Protein AF-I4YKG7-F1 (afdb_monomer_lite)

Foldseek 3Di:
DDDDDFDPPDALVRLQVVLVVDPDLLLSLLSQLSSCVNVPDDLCVSQVVSVHDSVSNVVSSVCCRPPNSD

Organism: NCBI:txid864069

Radius of gyration: 10.6 Å; chains: 1; bounding box: 24×30×23 Å

Structure (mmCIF, N/CA/C/O backbone):
data_AF-I4YKG7-F1
#
_entry.id   AF-I4YKG7-F1
#
loop_
_atom_site.group_PDB
_atom_site.id
_atom_site.type_symbol
_atom_site.label_atom_id
_atom_site.label_alt_id
_atom_site.label_comp_id
_atom_site.label_asym_id
_atom_site.label_entity_id
_atom_site.label_seq_id
_atom_site.pdbx_PDB_ins_code
_atom_site.Cartn_x
_atom_site.Cartn_y
_atom_site.Cartn_z
_atom_site.occupancy
_atom_site.B_iso_or_equiv
_atom_site.auth_seq_id
_atom_site.auth_comp_id
_atom_site.auth_asym_id
_atom_site.auth_atom_id
_atom_site.pdbx_PDB_model_num
ATOM 1 N N . MET A 1 1 ? -4.340 18.702 -4.398 1.00 52.16 1 MET A N 1
ATOM 2 C CA . MET A 1 1 ? -3.860 17.429 -4.986 1.00 52.16 1 MET A CA 1
ATOM 3 C C . MET A 1 1 ? -5.059 16.568 -5.336 1.00 52.16 1 MET A C 1
ATOM 5 O O . MET A 1 1 ? -5.891 16.352 -4.464 1.00 52.16 1 MET A O 1
ATOM 9 N N . ALA A 1 2 ? -5.168 16.110 -6.583 1.00 59.19 2 ALA A N 1
ATOM 10 C CA . ALA A 1 2 ? -6.251 15.225 -7.001 1.00 59.19 2 ALA A CA 1
ATOM 11 C C . ALA A 1 2 ? -6.086 13.816 -6.403 1.00 59.19 2 ALA A C 1
ATOM 13 O O . ALA A 1 2 ? -4.973 13.331 -6.160 1.00 59.19 2 ALA A O 1
ATOM 14 N N . ALA A 1 3 ? -7.203 13.136 -6.163 1.00 66.62 3 ALA A N 1
ATOM 15 C CA . ALA A 1 3 ? -7.183 11.746 -5.749 1.00 66.62 3 ALA A CA 1
ATOM 16 C C . ALA A 1 3 ? -6.800 10.843 -6.944 1.00 66.62 3 ALA A C 1
ATOM 18 O O . ALA A 1 3 ? -7.650 10.458 -7.731 1.00 66.62 3 ALA A O 1
ATOM 19 N N . LEU A 1 4 ? -5.514 10.478 -7.065 1.00 81.38 4 LEU A N 1
ATOM 20 C CA . LEU A 1 4 ? -5.059 9.325 -7.866 1.00 81.38 4 LEU A CA 1
ATOM 21 C C . LEU A 1 4 ? -5.920 8.069 -7.651 1.00 81.38 4 LEU A C 1
ATOM 23 O O . LEU A 1 4 ? -5.992 7.535 -6.541 1.00 81.38 4 LEU A O 1
ATOM 27 N N . ARG A 1 5 ? -6.540 7.555 -8.708 1.00 88.94 5 ARG A N 1
ATOM 28 C CA . ARG A 1 5 ? -7.146 6.227 -8.624 1.00 88.94 5 ARG A CA 1
ATOM 29 C C . ARG A 1 5 ? -6.052 5.172 -8.534 1.00 88.94 5 ARG A C 1
ATOM 31 O O . ARG A 1 5 ? -5.050 5.279 -9.231 1.00 88.94 5 ARG A O 1
ATOM 38 N N . ILE A 1 6 ? -6.257 4.172 -7.689 1.00 91.00 6 ILE A N 1
ATOM 39 C CA . ILE A 1 6 ? -5.422 2.971 -7.645 1.00 91.00 6 ILE A CA 1
ATOM 40 C C . ILE A 1 6 ? -5.951 2.023 -8.729 1.00 91.00 6 ILE A C 1
ATOM 42 O O . ILE A 1 6 ? -7.171 1.876 -8.859 1.00 91.00 6 ILE A O 1
ATOM 46 N N . ARG A 1 7 ? -5.065 1.418 -9.530 1.00 92.25 7 ARG A N 1
ATOM 47 C CA . ARG A 1 7 ? -5.456 0.355 -10.472 1.00 92.25 7 ARG A CA 1
ATOM 48 C C . ARG A 1 7 ? -6.103 -0.808 -9.710 1.00 92.25 7 ARG A C 1
ATOM 50 O O . ARG A 1 7 ? -5.673 -1.135 -8.609 1.00 92.25 7 ARG A O 1
ATOM 57 N N . GLN A 1 8 ? -7.133 -1.419 -10.288 1.00 90.12 8 GLN A N 1
ATOM 58 C CA . GLN A 1 8 ? -7.952 -2.438 -9.611 1.00 90.12 8 GLN A CA 1
ATOM 59 C C . GLN A 1 8 ? -7.704 -3.857 -10.129 1.00 90.12 8 GLN A C 1
ATOM 61 O O . GLN A 1 8 ? -8.445 -4.776 -9.804 1.00 90.12 8 GLN A O 1
ATOM 66 N N . ASP A 1 9 ? -6.636 -4.047 -10.902 1.00 92.12 9 ASP A N 1
ATOM 67 C CA . ASP A 1 9 ? -6.272 -5.352 -11.467 1.00 92.12 9 ASP A CA 1
ATOM 68 C C . ASP A 1 9 ? -5.770 -6.340 -10.393 1.00 92.12 9 ASP A C 1
ATOM 70 O O . ASP A 1 9 ? -5.539 -7.510 -10.684 1.00 92.12 9 ASP A O 1
ATOM 74 N N . TYR A 1 10 ? -5.601 -5.869 -9.152 1.00 93.62 10 TYR A N 1
ATOM 75 C CA . TYR A 1 10 ? -5.181 -6.647 -7.990 1.00 93.62 10 TYR A CA 1
ATOM 76 C C . TYR A 1 10 ? -6.162 -6.439 -6.842 1.00 93.62 10 TYR A C 1
ATOM 78 O O . TYR A 1 10 ? -6.511 -5.301 -6.511 1.00 93.62 10 TYR A O 1
ATOM 86 N N . SER A 1 11 ? -6.563 -7.532 -6.192 1.00 95.25 11 SER A N 1
ATOM 87 C CA . SER A 1 11 ? -7.372 -7.445 -4.981 1.00 95.25 11 SER A CA 1
ATOM 88 C C . SER A 1 11 ? -6.508 -7.059 -3.767 1.00 95.25 11 SER A C 1
ATOM 90 O O . SER A 1 11 ? -5.315 -7.382 -3.727 1.00 95.25 11 SER A O 1
ATOM 92 N N . PRO A 1 12 ? -7.082 -6.431 -2.722 1.00 96.50 12 PRO A N 1
ATOM 93 C CA . PRO A 1 12 ? -6.372 -6.184 -1.463 1.00 96.50 12 PRO A CA 1
ATOM 94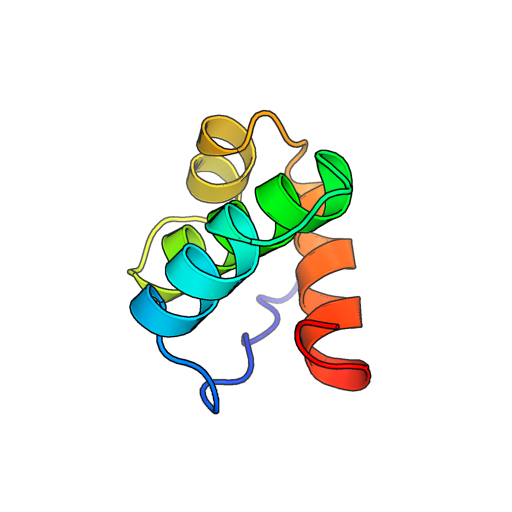 C C . PRO A 1 12 ? -5.748 -7.454 -0.865 1.00 96.50 12 PRO A C 1
ATOM 96 O O . PRO A 1 12 ? -4.639 -7.421 -0.331 1.00 96.50 12 PRO A O 1
ATOM 99 N N . SER A 1 13 ? -6.436 -8.592 -0.984 1.00 96.81 13 SER A N 1
ATOM 100 C CA . SER A 1 13 ? -5.944 -9.908 -0.565 1.00 96.81 13 SER A CA 1
ATOM 101 C C . SER A 1 13 ? -4.692 -10.351 -1.323 1.00 96.81 13 SER A C 1
ATOM 103 O O . SER A 1 13 ? -3.754 -10.840 -0.689 1.00 96.81 13 SER A O 1
ATOM 105 N N . ASP A 1 14 ? -4.627 -10.131 -2.640 1.00 96.12 14 ASP A N 1
ATOM 106 C CA . ASP A 1 14 ? -3.446 -10.478 -3.445 1.00 96.12 14 ASP A CA 1
ATOM 107 C C . ASP A 1 14 ? -2.238 -9.642 -3.023 1.00 96.12 14 ASP A C 1
ATOM 109 O O . ASP A 1 14 ? -1.132 -10.162 -2.865 1.00 96.12 14 ASP A O 1
ATOM 113 N N . LEU A 1 15 ? -2.457 -8.347 -2.779 1.00 96.69 15 LEU A N 1
ATOM 114 C CA . LEU A 1 15 ? -1.412 -7.436 -2.316 1.00 96.69 15 LEU A CA 1
ATOM 115 C C . LEU A 1 15 ? -0.877 -7.839 -0.941 1.00 96.69 15 LEU A C 1
ATOM 117 O O . LEU A 1 15 ? 0.334 -7.822 -0.737 1.00 96.69 15 LEU A O 1
ATOM 121 N N . ARG A 1 16 ? -1.744 -8.271 -0.018 1.00 96.88 16 ARG A N 1
ATOM 122 C CA . ARG A 1 16 ? -1.312 -8.798 1.288 1.00 96.88 16 ARG A CA 1
ATOM 123 C C . ARG A 1 16 ? -0.518 -10.089 1.162 1.00 96.88 16 ARG A C 1
ATOM 125 O O . ARG A 1 16 ? 0.496 -10.242 1.837 1.00 96.88 16 ARG A O 1
ATOM 132 N N . GLN A 1 17 ? -0.945 -11.005 0.292 1.00 97.25 17 GLN A N 1
ATOM 133 C CA . GLN A 1 17 ? -0.208 -12.246 0.057 1.00 97.25 17 GLN A CA 1
ATOM 134 C C . GLN A 1 17 ? 1.184 -11.971 -0.528 1.00 97.25 17 GLN A C 1
ATOM 136 O O . GLN A 1 17 ? 2.157 -12.596 -0.104 1.00 97.25 17 GLN A O 1
ATOM 141 N N . ARG A 1 18 ? 1.294 -11.025 -1.468 1.00 96.19 18 ARG A N 1
ATOM 142 C CA . ARG A 1 18 ? 2.583 -10.574 -2.013 1.00 96.19 18 ARG A CA 1
ATOM 143 C C . ARG A 1 18 ? 3.441 -9.913 -0.940 1.00 96.19 18 ARG A C 1
ATOM 145 O O . ARG A 1 18 ? 4.581 -10.321 -0.758 1.00 96.19 18 ARG A O 1
ATOM 152 N N . ALA A 1 19 ? 2.873 -8.992 -0.161 1.00 96.31 19 ALA A N 1
ATOM 153 C CA . ALA A 1 19 ? 3.566 -8.323 0.938 1.00 96.31 19 ALA A CA 1
ATOM 154 C C . ALA A 1 19 ? 4.149 -9.311 1.962 1.00 96.31 19 ALA A C 1
ATOM 156 O O . ALA A 1 19 ? 5.246 -9.091 2.466 1.00 96.31 19 ALA A O 1
ATOM 157 N N . ALA A 1 20 ? 3.445 -10.412 2.244 1.00 96.50 20 ALA A N 1
ATOM 158 C CA . ALA A 1 20 ? 3.910 -11.459 3.154 1.00 96.50 20 ALA A CA 1
ATOM 159 C C . ALA A 1 20 ? 5.075 -12.300 2.598 1.00 96.50 20 ALA A C 1
ATOM 161 O O . ALA A 1 20 ? 5.783 -12.948 3.366 1.00 96.50 20 ALA A O 1
ATOM 162 N N . ARG A 1 21 ? 5.260 -12.328 1.272 1.00 96.06 21 ARG A N 1
ATOM 163 C CA . ARG A 1 21 ? 6.349 -13.051 0.590 1.00 96.06 21 ARG A CA 1
ATOM 164 C C . ARG A 1 21 ? 7.528 -12.149 0.229 1.00 96.06 21 ARG A C 1
ATOM 166 O O . ARG A 1 21 ? 8.598 -12.657 -0.099 1.00 96.06 21 ARG A O 1
ATOM 173 N N . GLU A 1 22 ? 7.317 -10.840 0.274 1.00 95.62 22 GLU A N 1
ATOM 174 C CA . GLU A 1 22 ? 8.314 -9.834 -0.048 1.00 95.62 22 GLU A CA 1
ATOM 175 C C . GLU A 1 22 ? 9.427 -9.801 1.009 1.00 95.62 22 GLU A C 1
ATOM 177 O O . GLU A 1 22 ? 9.173 -9.851 2.214 1.00 95.62 22 GLU A O 1
ATOM 182 N N . ARG A 1 23 ? 10.679 -9.721 0.551 1.00 94.88 23 ARG A N 1
ATOM 183 C CA . ARG A 1 23 ? 11.864 -9.657 1.416 1.00 94.88 23 ARG A CA 1
ATOM 184 C C . ARG A 1 23 ? 12.209 -8.224 1.796 1.00 94.88 23 ARG A C 1
ATOM 186 O O . ARG A 1 23 ? 12.755 -8.006 2.875 1.00 94.88 23 ARG A O 1
ATOM 193 N N . ASP A 1 24 ? 11.914 -7.257 0.927 1.00 95.12 24 ASP A N 1
ATOM 194 C CA . ASP A 1 24 ? 12.096 -5.844 1.243 1.00 95.12 24 ASP A CA 1
ATOM 195 C C . ASP A 1 24 ? 10.925 -5.327 2.089 1.00 95.12 24 ASP A C 1
ATOM 197 O O . ASP A 1 24 ? 9.807 -5.124 1.609 1.00 95.12 24 ASP A O 1
ATOM 201 N N . THR A 1 25 ? 11.202 -5.025 3.358 1.00 94.25 25 THR A N 1
ATOM 202 C CA . THR A 1 25 ? 10.236 -4.428 4.287 1.00 94.25 25 THR A CA 1
ATOM 203 C C . THR A 1 25 ? 9.558 -3.185 3.707 1.00 94.25 25 THR A C 1
ATOM 205 O O . T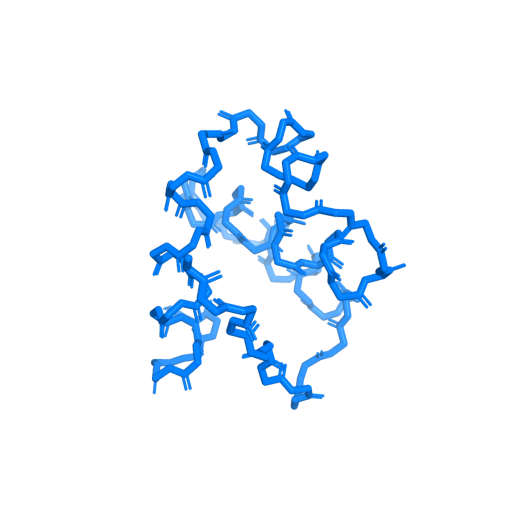HR A 1 25 ? 8.357 -3.000 3.888 1.00 94.25 25 THR A O 1
ATOM 208 N N . ARG A 1 26 ? 10.279 -2.327 2.972 1.00 93.25 26 ARG A N 1
ATOM 209 C CA . ARG A 1 26 ? 9.691 -1.120 2.368 1.00 93.25 26 ARG A CA 1
ATOM 210 C C . ARG A 1 26 ? 8.742 -1.461 1.227 1.00 93.25 26 ARG A C 1
ATOM 212 O O . ARG A 1 26 ? 7.741 -0.769 1.053 1.00 93.25 26 ARG A O 1
ATOM 219 N N . ALA A 1 27 ? 9.041 -2.483 0.431 1.00 94.25 27 ALA A N 1
ATOM 220 C CA . ALA A 1 27 ? 8.128 -2.969 -0.599 1.00 94.25 27 ALA A CA 1
ATOM 221 C C . ALA A 1 27 ? 6.880 -3.609 0.029 1.00 94.25 27 ALA A C 1
ATOM 223 O O . ALA A 1 27 ? 5.762 -3.246 -0.337 1.00 94.25 27 ALA A O 1
ATOM 224 N N . SER A 1 28 ? 7.057 -4.429 1.067 1.00 96.44 28 SER A N 1
ATOM 225 C CA . SER A 1 28 ? 5.958 -5.028 1.831 1.00 96.44 28 SER A CA 1
ATOM 226 C C . SER A 1 28 ? 5.006 -3.971 2.416 1.00 96.44 28 SER A C 1
ATOM 228 O O . SER A 1 28 ? 3.801 -4.011 2.165 1.00 96.44 28 SER A O 1
ATOM 230 N N . LEU A 1 29 ? 5.532 -2.951 3.108 1.00 96.75 29 LEU A N 1
ATOM 231 C CA . LEU A 1 29 ? 4.717 -1.877 3.694 1.00 96.75 29 LEU A CA 1
ATOM 232 C C . LEU A 1 29 ? 3.963 -1.060 2.635 1.00 96.75 29 LEU A C 1
ATOM 234 O O . LEU A 1 29 ? 2.800 -0.716 2.846 1.00 96.75 29 LEU A O 1
ATOM 238 N N . ARG A 1 30 ? 4.581 -0.798 1.474 1.00 96.62 30 ARG A N 1
ATOM 239 C CA . ARG A 1 30 ? 3.905 -0.134 0.347 1.00 96.62 30 ARG A CA 1
ATOM 240 C C . ARG A 1 30 ? 2.698 -0.937 -0.133 1.00 96.62 30 ARG A C 1
ATOM 242 O O . ARG A 1 30 ? 1.622 -0.366 -0.296 1.00 96.62 30 ARG A O 1
ATOM 249 N N . LEU A 1 31 ? 2.855 -2.248 -0.315 1.00 97.06 31 LEU A N 1
ATOM 250 C CA . LEU A 1 31 ? 1.768 -3.134 -0.738 1.00 97.06 31 LEU A CA 1
ATOM 251 C C . LEU A 1 31 ? 0.631 -3.173 0.294 1.00 97.06 31 LEU A C 1
ATOM 253 O O . LEU A 1 31 ? -0.538 -3.087 -0.083 1.00 97.06 31 LEU A O 1
ATOM 257 N N . LEU A 1 32 ? 0.955 -3.219 1.592 1.00 97.69 32 LEU A N 1
ATOM 258 C CA . LEU A 1 32 ? -0.043 -3.162 2.668 1.00 97.69 32 LEU A CA 1
ATOM 259 C C . LEU A 1 32 ? -0.800 -1.830 2.689 1.00 97.69 32 LEU A C 1
ATOM 261 O O . LEU A 1 32 ? -2.024 -1.816 2.821 1.00 97.69 32 LEU A O 1
ATOM 265 N N . ALA A 1 33 ? -0.095 -0.712 2.517 1.00 97.50 33 ALA A N 1
ATOM 266 C CA . ALA A 1 33 ? -0.712 0.607 2.464 1.00 97.50 33 ALA A CA 1
ATOM 267 C C . ALA A 1 33 ? -1.673 0.742 1.268 1.00 97.50 33 ALA A C 1
ATOM 269 O O . ALA A 1 33 ? -2.768 1.287 1.404 1.00 97.50 33 ALA A O 1
ATOM 270 N N . ILE A 1 34 ? -1.298 0.211 0.101 1.00 96.62 34 ILE A N 1
ATOM 271 C CA . ILE A 1 34 ? -2.156 0.210 -1.093 1.00 96.62 34 ILE A CA 1
ATOM 272 C C . ILE A 1 34 ? -3.380 -0.691 -0.882 1.00 96.62 34 ILE A C 1
ATOM 274 O O . ILE A 1 34 ? -4.491 -0.277 -1.208 1.00 96.62 34 ILE A O 1
ATOM 278 N N . ALA A 1 35 ? -3.209 -1.874 -0.283 1.00 97.50 35 ALA A N 1
ATOM 279 C CA . ALA A 1 35 ? -4.315 -2.777 0.043 1.00 97.50 35 ALA A CA 1
ATOM 28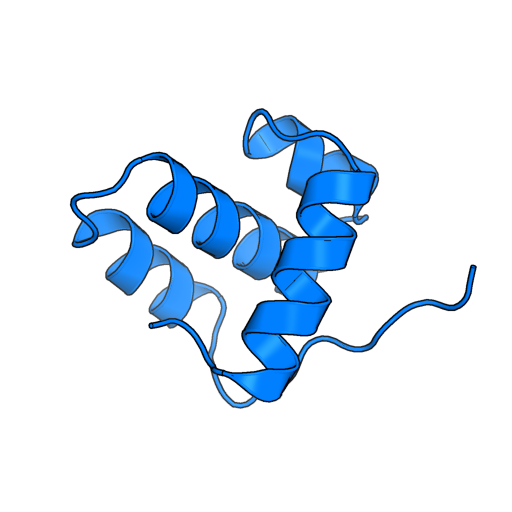0 C C . ALA A 1 35 ? -5.343 -2.112 0.972 1.00 97.50 35 ALA A C 1
ATOM 282 O O . ALA A 1 35 ? -6.537 -2.131 0.689 1.00 97.50 35 ALA A O 1
ATOM 283 N N . ASN A 1 36 ? -4.871 -1.453 2.032 1.00 97.12 36 ASN A N 1
ATOM 284 C CA . ASN A 1 36 ? -5.719 -0.717 2.969 1.00 97.12 36 ASN A CA 1
ATOM 285 C C . ASN A 1 36 ? -6.491 0.421 2.274 1.00 97.12 36 ASN A C 1
ATOM 287 O O . ASN A 1 36 ? -7.678 0.620 2.526 1.00 97.12 36 ASN A O 1
ATOM 291 N N . ALA A 1 37 ? -5.841 1.152 1.363 1.00 95.56 37 ALA A N 1
ATOM 292 C CA . ALA A 1 37 ? -6.499 2.204 0.591 1.00 95.56 37 ALA A CA 1
ATOM 293 C C . ALA A 1 37 ? -7.549 1.652 -0.395 1.00 95.56 37 ALA A C 1
ATOM 295 O O . ALA A 1 37 ? -8.584 2.285 -0.600 1.00 95.56 37 ALA A O 1
ATOM 296 N N . LEU A 1 38 ? -7.316 0.474 -0.986 1.00 95.38 38 LEU A N 1
ATOM 297 C CA . LEU A 1 38 ? -8.298 -0.213 -1.836 1.00 95.38 38 LEU A CA 1
ATOM 298 C C . LEU A 1 38 ? -9.521 -0.705 -1.051 1.00 95.38 38 LEU A C 1
ATOM 300 O O . LEU A 1 38 ? -10.615 -0.746 -1.602 1.00 95.38 38 LEU A O 1
ATOM 304 N N . GLU A 1 39 ? -9.367 -1.015 0.236 1.00 94.94 39 GLU A N 1
ATOM 305 C CA . GLU A 1 39 ? -10.479 -1.359 1.135 1.00 94.94 39 GLU A CA 1
ATOM 306 C C . GLU A 1 39 ? -11.290 -0.149 1.618 1.00 94.94 39 GLU A C 1
ATOM 308 O O . GLU A 1 39 ? -12.203 -0.287 2.429 1.00 94.94 39 GLU A O 1
ATOM 313 N N . GLY A 1 40 ? -10.985 1.043 1.104 1.00 93.88 40 GLY A N 1
ATOM 314 C CA . GLY A 1 40 ? -11.747 2.256 1.377 1.00 93.88 40 GLY A CA 1
ATOM 315 C C . GLY A 1 40 ? -11.180 3.119 2.499 1.00 93.88 40 GLY A C 1
ATOM 316 O O . GLY A 1 40 ? -11.782 4.144 2.820 1.00 93.88 40 GLY A O 1
ATOM 317 N N . MET A 1 41 ? -10.019 2.775 3.067 1.00 95.44 41 MET A N 1
ATOM 318 C CA . MET A 1 41 ? -9.345 3.677 4.002 1.00 95.44 41 MET A CA 1
ATOM 319 C C . MET A 1 41 ? -8.898 4.956 3.299 1.00 95.44 41 MET A C 1
ATOM 321 O O . MET A 1 41 ? -8.492 4.959 2.130 1.00 95.44 41 MET A O 1
ATOM 325 N N . THR A 1 42 ? -8.884 6.063 4.042 1.00 94.25 42 THR A N 1
ATOM 326 C CA . THR A 1 42 ? -8.244 7.273 3.532 1.00 94.25 42 THR A CA 1
ATOM 327 C C . THR A 1 42 ? -6.746 7.029 3.353 1.00 94.25 42 THR A C 1
ATOM 329 O O . THR A 1 42 ? -6.128 6.236 4.062 1.00 94.25 42 THR A O 1
ATOM 332 N N . ARG A 1 43 ? -6.105 7.757 2.432 1.00 92.69 43 ARG A N 1
ATOM 333 C CA . ARG A 1 43 ? -4.648 7.630 2.230 1.00 92.69 43 ARG A CA 1
ATOM 334 C C . ARG A 1 43 ? -3.846 7.926 3.489 1.00 92.69 43 ARG A C 1
ATOM 336 O O . ARG A 1 43 ? -2.785 7.353 3.684 1.00 92.69 43 ARG A O 1
ATOM 343 N N . THR A 1 44 ? -4.325 8.843 4.320 1.00 94.81 44 THR A N 1
ATOM 344 C CA . THR A 1 44 ? -3.649 9.183 5.572 1.00 94.81 44 THR A CA 1
ATOM 345 C C . THR A 1 44 ? -3.698 8.009 6.546 1.00 94.81 44 THR A C 1
ATOM 347 O O . THR A 1 44 ? -2.668 7.654 7.109 1.00 94.81 44 THR A O 1
ATOM 350 N N . GLU A 1 45 ? -4.858 7.371 6.713 1.00 96.56 45 GLU A N 1
ATOM 351 C CA . GLU A 1 45 ? -5.006 6.195 7.581 1.00 96.56 45 GLU A CA 1
ATOM 352 C C . GLU A 1 45 ? -4.231 4.994 7.046 1.00 96.56 45 GLU A C 1
ATOM 354 O O . GLU A 1 45 ? -3.476 4.370 7.788 1.00 96.56 45 GLU A O 1
ATOM 359 N N . ALA A 1 46 ? -4.348 4.723 5.746 1.00 96.94 46 ALA A N 1
ATOM 360 C CA . ALA A 1 46 ? -3.641 3.634 5.089 1.00 96.94 46 ALA A CA 1
ATOM 361 C C . ALA A 1 46 ? -2.115 3.776 5.218 1.00 96.94 46 ALA A C 1
ATOM 363 O O . ALA A 1 46 ? -1.434 2.804 5.544 1.00 96.94 46 ALA A O 1
ATOM 364 N N . ALA A 1 47 ? -1.586 4.991 5.022 1.00 96.38 47 ALA A N 1
ATOM 365 C CA . ALA A 1 47 ? -0.167 5.279 5.204 1.00 96.38 47 ALA A CA 1
ATOM 366 C C . ALA A 1 47 ? 0.245 5.113 6.672 1.00 96.38 47 ALA A C 1
ATOM 368 O O . ALA A 1 47 ? 1.208 4.408 6.963 1.00 96.38 47 ALA A O 1
ATOM 369 N N . ARG A 1 48 ? -0.531 5.676 7.607 1.00 96.88 48 ARG A N 1
ATOM 370 C CA . ARG A 1 48 ? -0.259 5.584 9.046 1.00 96.88 48 ARG A CA 1
ATOM 371 C C . ARG A 1 48 ? -0.199 4.136 9.534 1.00 96.88 48 ARG A C 1
ATOM 373 O O . ARG A 1 48 ? 0.713 3.799 10.282 1.00 96.88 48 ARG A O 1
ATOM 380 N N . LEU A 1 49 ? -1.133 3.283 9.108 1.00 96.62 49 LEU A N 1
ATOM 381 C CA . LEU A 1 49 ? -1.145 1.862 9.480 1.00 96.62 49 LEU A CA 1
ATOM 382 C C . LEU A 1 49 ? 0.061 1.095 8.932 1.00 96.62 49 LEU A C 1
ATOM 384 O O . LEU A 1 49 ? 0.524 0.155 9.569 1.00 96.62 49 LEU A O 1
ATOM 388 N N . ALA A 1 50 ? 0.591 1.511 7.784 1.00 94.62 50 ALA A N 1
ATOM 389 C CA . ALA A 1 50 ? 1.811 0.954 7.213 1.00 94.62 50 ALA A CA 1
ATOM 390 C C . ALA A 1 50 ? 3.098 1.625 7.736 1.00 94.62 50 ALA A C 1
ATOM 392 O O . ALA A 1 50 ? 4.178 1.347 7.223 1.00 94.62 50 ALA A O 1
ATOM 393 N N . GLY A 1 51 ? 3.014 2.528 8.722 1.00 95.25 51 GLY A N 1
ATOM 394 C CA . GLY A 1 51 ? 4.177 3.269 9.227 1.00 95.25 51 GLY A CA 1
ATOM 395 C C . GLY A 1 51 ? 4.801 4.208 8.187 1.00 95.25 51 GLY A C 1
ATOM 396 O O . GLY A 1 51 ? 5.999 4.477 8.228 1.00 95.25 51 GLY A O 1
ATOM 397 N N . MET A 1 52 ? 3.999 4.674 7.230 1.00 95.31 52 MET A N 1
ATOM 398 C CA . MET A 1 52 ? 4.415 5.518 6.119 1.00 95.31 52 MET A CA 1
ATOM 399 C C . MET A 1 52 ? 3.846 6.930 6.238 1.00 95.31 52 MET A C 1
ATOM 401 O O . MET A 1 52 ? 2.736 7.155 6.721 1.00 95.31 52 MET A O 1
ATOM 405 N N . GLU A 1 53 ? 4.580 7.882 5.674 1.00 95.25 53 GLU A N 1
ATOM 406 C CA . GLU A 1 53 ? 4.065 9.220 5.412 1.00 95.25 53 GLU A CA 1
ATOM 407 C C . GLU A 1 53 ? 3.034 9.209 4.277 1.00 95.25 53 GLU A C 1
ATOM 409 O O . GLU A 1 53 ? 3.144 8.459 3.300 1.00 95.25 53 GLU A O 1
ATOM 414 N N . ARG A 1 54 ? 2.049 10.111 4.348 1.00 94.62 54 ARG A N 1
ATOM 415 C CA . ARG A 1 54 ? 0.979 10.217 3.337 1.00 94.62 54 ARG A CA 1
ATOM 416 C C . ARG A 1 54 ? 1.528 10.453 1.925 1.00 94.62 54 ARG A C 1
ATOM 418 O O . ARG A 1 54 ? 0.972 9.932 0.959 1.00 94.62 54 ARG A O 1
ATOM 425 N N . GLN A 1 55 ? 2.599 11.241 1.799 1.00 94.62 55 GLN A N 1
ATOM 426 C CA . GLN A 1 55 ? 3.233 11.506 0.505 1.00 94.62 55 GLN A CA 1
ATOM 427 C C . GLN A 1 55 ? 3.971 10.270 -0.026 1.00 94.62 55 GLN A C 1
ATOM 429 O O . GLN A 1 55 ? 3.858 9.963 -1.206 1.00 94.62 55 GLN A O 1
ATOM 434 N N . ALA A 1 56 ? 4.616 9.495 0.850 1.00 94.62 56 ALA A N 1
ATOM 435 C CA . ALA A 1 56 ? 5.257 8.243 0.458 1.00 94.62 56 ALA A CA 1
ATOM 436 C C . ALA A 1 56 ? 4.237 7.227 -0.087 1.00 94.62 56 ALA A C 1
ATOM 438 O O . ALA A 1 56 ? 4.524 6.528 -1.057 1.00 94.62 56 ALA A O 1
ATOM 439 N N . LEU A 1 57 ? 3.021 7.180 0.475 1.00 95.38 57 LEU A N 1
ATOM 440 C CA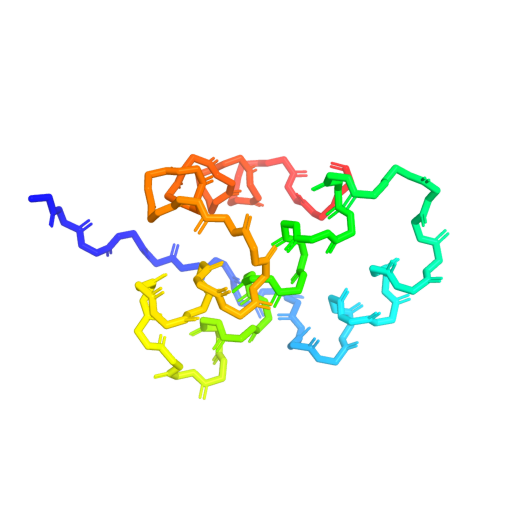 . LEU A 1 57 ? 1.936 6.377 -0.097 1.00 95.38 57 LEU A CA 1
ATOM 441 C C . LEU A 1 57 ? 1.462 6.918 -1.454 1.00 95.38 57 LEU A C 1
ATOM 443 O O . LEU A 1 57 ? 1.150 6.139 -2.348 1.00 95.38 57 LEU A O 1
ATOM 447 N N . HIS A 1 58 ? 1.401 8.238 -1.632 1.00 95.19 58 HIS A N 1
ATOM 448 C CA . HIS A 1 58 ? 1.045 8.826 -2.925 1.00 95.19 58 HIS A CA 1
ATOM 449 C C . HIS A 1 58 ? 2.022 8.393 -4.026 1.00 95.19 58 HIS A C 1
ATOM 451 O O . HIS A 1 58 ? 1.590 7.927 -5.080 1.00 95.19 58 HIS A O 1
ATOM 457 N N . ASP A 1 59 ? 3.321 8.472 -3.746 1.00 95.06 59 ASP A N 1
ATOM 458 C CA . ASP A 1 59 ? 4.373 8.081 -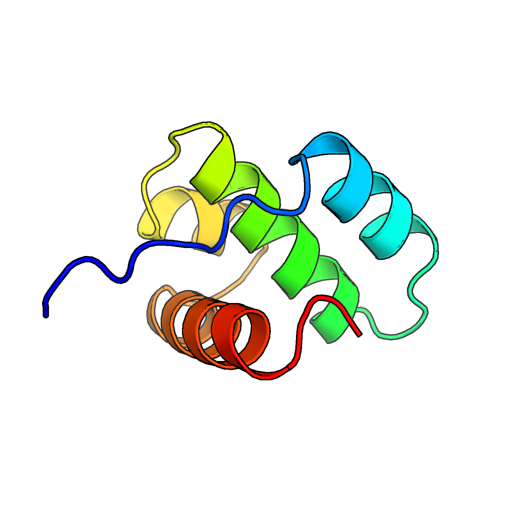4.685 1.00 95.06 59 ASP A CA 1
ATOM 459 C C . ASP 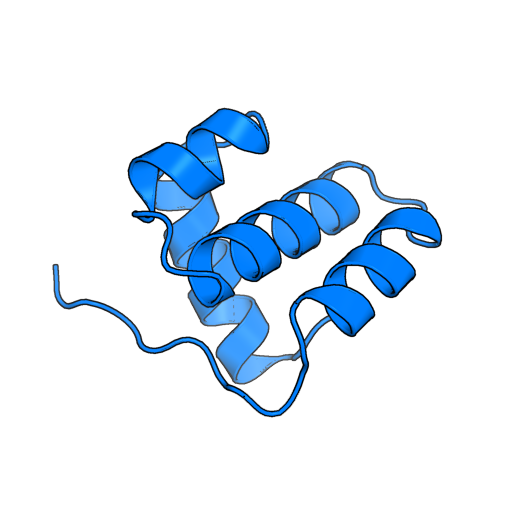A 1 59 ? 4.375 6.561 -4.921 1.00 95.06 59 ASP A C 1
ATOM 461 O O . ASP A 1 59 ? 4.573 6.100 -6.046 1.00 95.06 59 ASP A O 1
ATOM 465 N N . ALA A 1 60 ? 4.072 5.770 -3.885 1.00 94.81 60 ALA A N 1
ATOM 466 C CA . ALA A 1 60 ? 3.888 4.328 -4.015 1.00 94.81 60 ALA A CA 1
ATOM 467 C C . ALA A 1 60 ? 2.699 3.973 -4.921 1.00 94.81 60 ALA A C 1
ATOM 469 O O . ALA A 1 60 ? 2.838 3.090 -5.760 1.00 94.81 60 ALA A O 1
ATOM 470 N N . ILE A 1 61 ? 1.563 4.673 -4.804 1.00 95.50 61 ILE A N 1
ATOM 471 C CA . ILE A 1 61 ? 0.395 4.480 -5.681 1.00 95.50 61 ILE A CA 1
ATOM 472 C C . ILE A 1 61 ? 0.733 4.855 -7.127 1.00 95.50 61 ILE A C 1
ATOM 474 O O . ILE A 1 61 ? 0.348 4.130 -8.041 1.00 95.50 61 ILE A O 1
ATOM 478 N N . LEU A 1 62 ? 1.458 5.959 -7.352 1.00 95.06 62 LEU A N 1
ATOM 479 C CA . LEU A 1 62 ? 1.920 6.338 -8.693 1.00 95.06 62 LEU A CA 1
ATOM 480 C C . LEU A 1 62 ? 2.769 5.234 -9.314 1.00 95.06 62 LEU A C 1
ATOM 482 O O . LEU A 1 62 ? 2.485 4.802 -10.428 1.00 95.06 62 LEU A O 1
ATOM 486 N N . ARG A 1 63 ? 3.769 4.750 -8.571 1.00 93.94 63 ARG A N 1
ATOM 487 C CA . ARG A 1 63 ? 4.641 3.672 -9.033 1.00 93.94 63 ARG A CA 1
ATOM 488 C C . ARG A 1 63 ? 3.855 2.394 -9.299 1.00 93.94 63 ARG A C 1
ATOM 490 O O . ARG A 1 63 ? 3.955 1.843 -10.382 1.00 93.94 63 ARG A O 1
ATOM 497 N N . PHE A 1 64 ? 3.009 1.983 -8.362 1.00 94.62 64 PHE A N 1
ATOM 498 C CA . PHE A 1 64 ? 2.166 0.796 -8.489 1.00 94.62 64 PHE A CA 1
ATOM 499 C C . PHE A 1 64 ? 1.244 0.848 -9.714 1.00 94.62 64 PHE A C 1
ATOM 501 O O . PHE A 1 64 ? 1.026 -0.156 -10.393 1.00 94.62 64 PHE A O 1
ATOM 508 N N . ASN A 1 65 ? 0.715 2.029 -10.029 1.00 93.81 65 ASN A N 1
ATOM 509 C CA . ASN A 1 65 ? -0.123 2.220 -11.203 1.00 93.81 65 ASN A CA 1
ATOM 510 C C . ASN A 1 65 ? 0.643 2.047 -12.524 1.00 93.81 65 ASN A C 1
ATOM 512 O O . ASN A 1 65 ? 0.044 1.596 -13.497 1.00 93.81 65 ASN A O 1
ATOM 516 N N . VAL A 1 66 ? 1.929 2.406 -12.560 1.00 93.75 66 VAL A N 1
ATOM 517 C CA . VAL A 1 66 ? 2.779 2.337 -13.761 1.00 93.75 66 VAL A CA 1
ATOM 518 C C . VAL A 1 66 ? 3.464 0.976 -13.889 1.00 93.75 66 VAL A C 1
ATOM 520 O O . VAL A 1 66 ? 3.405 0.354 -14.943 1.00 93.75 66 VAL A O 1
ATOM 523 N N . GLU A 1 67 ? 4.100 0.519 -12.815 1.00 91.75 67 GLU A N 1
ATOM 524 C CA . GLU A 1 67 ? 5.007 -0.635 -12.795 1.00 91.75 67 GLU A CA 1
ATOM 525 C C . GLU A 1 67 ? 4.302 -1.916 -12.321 1.00 91.75 67 GLU A C 1
ATOM 527 O O . GLU A 1 67 ? 4.658 -3.009 -12.747 1.00 91.75 67 GLU A O 1
ATOM 532 N N . GLY A 1 68 ? 3.245 -1.793 -11.511 1.00 89.25 68 GLY A N 1
ATOM 533 C CA . GLY A 1 68 ? 2.593 -2.927 -10.854 1.00 89.25 68 GLY A CA 1
ATOM 534 C C . GLY A 1 68 ? 3.122 -3.191 -9.433 1.00 89.25 68 GLY A C 1
ATOM 535 O O . GLY A 1 68 ? 3.747 -2.317 -8.834 1.00 89.25 68 GLY A O 1
ATOM 536 N N . PRO A 1 69 ? 2.789 -4.352 -8.840 1.00 86.00 69 PRO A N 1
ATOM 537 C CA . PRO A 1 69 ? 3.176 -4.732 -7.474 1.00 86.00 69 PRO A CA 1
ATOM 538 C C . PRO A 1 69 ? 4.637 -5.170 -7.292 1.00 86.00 69 PRO A C 1
ATOM 540 O O . PRO A 1 69 ? 5.004 -5.431 -6.147 1.00 86.00 69 PRO A O 1
ATOM 543 N N . ASP A 1 70 ? 5.401 -5.328 -8.374 1.00 79.00 70 ASP A N 1
ATOM 544 C CA . ASP A 1 70 ? 6.769 -5.869 -8.353 1.00 79.00 70 ASP A CA 1
ATOM 545 C C . ASP A 1 70 ? 7.844 -4.783 -8.122 1.00 79.00 70 ASP A C 1
ATOM 547 O O . ASP A 1 70 ? 7.570 -3.583 -8.372 1.00 79.00 70 ASP A O 1
#

Secondary structure (DSSP, 8-state):
----PPP-SS-HHHHHHHHHH-S-HHHHHHHHHHHHHHTT--HHHHHHHTT--HHHHHHHHHHHHHH---

Sequence (70 aa):
MAALRIRQDYSPSDLRQRAARERDTRASLRLLAIANALEGMTRTEAARLAGMERQALHDAILRFNVEGPD

pLDDT: mean 92.95, std 7.91, range [52.16, 97.69]